Protein AF-A0A521FUF2-F1 (afdb_monomer_lite)

Foldseek 3Di:
DPDVVVVVVVLVVQLVVLCVVPVDNLLSLLCSVVNNVQCVVVVHRHPDPVSVVRSVVVVVVVVVVVVPDD

Sequence (70 aa):
PRDPMQNLDGGARYLLAQLQAFRSPMLALAAYNAGPAAVKRYGGVPPYRETRDYVVKVLSEHDRLLLTKP

Secondary structure (DSSP, 8-state):
---HHHHHHHHHHHHHHHHHHHS-HHHHHHHHHH-HHHHHHHTSS-S-HHHHHHHHHHHHHHHHHHHT--

InterPro domains:
  IPR008258 Transglycosylase SLT domain 1 [PF01464] (2-46)
  IPR023346 Lysozyme-like domain superfamily [SSF53955] (2-60)

pLDDT: mean 91.05, std 14.12, range [46.09, 98.62]

Organism: NCBI:txid1197861

Radius of gyration: 13.17 Å; chains: 1; bounding box: 32×27×34 Å

Structure (mmCIF, N/CA/C/O backbone):
data_AF-A0A521FUF2-F1
#
_entry.id   AF-A0A521FUF2-F1
#
loop_
_atom_site.group_PDB
_atom_site.id
_atom_site.type_symbol
_atom_site.label_atom_id
_atom_site.label_alt_id
_atom_site.label_comp_id
_atom_site.label_asym_id
_atom_site.label_entity_id
_atom_site.label_seq_id
_atom_site.pdbx_PDB_ins_code
_atom_site.Cartn_x
_atom_site.Cartn_y
_atom_site.Cartn_z
_atom_site.occupancy
_atom_site.B_iso_or_equiv
_atom_site.auth_seq_id
_atom_site.auth_comp_id
_atom_site.auth_asym_id
_atom_site.auth_atom_id
_atom_site.pdbx_PDB_model_num
ATOM 1 N N . PRO A 1 1 ? 21.699 4.896 0.643 1.00 46.09 1 PRO A N 1
ATOM 2 C CA . PRO A 1 1 ? 21.221 5.689 1.803 1.00 46.09 1 PRO A CA 1
ATOM 3 C C . PRO A 1 1 ? 19.757 5.341 2.105 1.00 46.09 1 PRO A C 1
ATOM 5 O O . PRO A 1 1 ? 18.872 5.681 1.333 1.00 46.09 1 PRO A O 1
ATOM 8 N N . ARG A 1 2 ? 19.530 4.543 3.156 1.00 50.94 2 ARG A N 1
ATOM 9 C CA . ARG A 1 2 ? 18.204 4.096 3.607 1.00 50.94 2 ARG A CA 1
ATOM 10 C C . ARG A 1 2 ? 17.602 5.169 4.510 1.00 50.94 2 ARG A C 1
ATOM 12 O O . ARG A 1 2 ? 17.526 4.962 5.714 1.00 50.94 2 ARG A O 1
ATOM 19 N N . ASP A 1 3 ? 17.272 6.323 3.942 1.00 51.22 3 ASP A N 1
ATOM 20 C CA . ASP A 1 3 ? 16.566 7.359 4.690 1.00 51.22 3 ASP A CA 1
ATOM 21 C C . ASP A 1 3 ? 15.130 6.868 4.953 1.00 51.22 3 ASP A C 1
ATOM 23 O O . ASP A 1 3 ? 14.370 6.663 3.996 1.00 51.22 3 ASP A O 1
ATOM 27 N N . PRO A 1 4 ? 14.748 6.616 6.219 1.00 54.25 4 PRO A N 1
ATOM 28 C CA . PRO A 1 4 ? 13.404 6.168 6.553 1.00 54.25 4 PRO A CA 1
ATOM 29 C C . PRO A 1 4 ? 12.333 7.143 6.052 1.00 54.25 4 PRO A C 1
ATOM 31 O O . PRO A 1 4 ? 11.270 6.693 5.630 1.00 54.25 4 PRO A O 1
ATOM 34 N N . MET A 1 5 ? 12.628 8.448 6.012 1.00 54.53 5 MET A N 1
ATOM 35 C CA . MET A 1 5 ? 11.687 9.479 5.571 1.00 54.53 5 MET A CA 1
ATOM 36 C C . MET A 1 5 ? 11.438 9.426 4.062 1.00 54.53 5 MET A C 1
ATOM 38 O O . MET A 1 5 ? 10.290 9.454 3.627 1.00 54.53 5 MET A O 1
ATOM 42 N N . GLN A 1 6 ? 12.483 9.242 3.248 1.00 54.81 6 GLN A N 1
ATOM 43 C CA . GLN A 1 6 ? 12.317 9.098 1.794 1.00 54.81 6 GLN A CA 1
ATOM 44 C C . GLN A 1 6 ? 11.563 7.812 1.419 1.00 54.81 6 GLN A C 1
ATOM 46 O O . GLN A 1 6 ? 10.766 7.810 0.476 1.00 54.81 6 GLN A O 1
ATOM 51 N N . ASN A 1 7 ? 11.773 6.728 2.175 1.00 68.19 7 ASN A N 1
ATOM 52 C CA . ASN A 1 7 ? 11.029 5.478 1.997 1.00 68.19 7 ASN A CA 1
ATOM 53 C C . ASN A 1 7 ? 9.544 5.632 2.374 1.00 68.19 7 ASN A C 1
ATOM 55 O O . ASN A 1 7 ? 8.683 5.064 1.699 1.00 68.19 7 ASN A O 1
ATOM 59 N N . LEU A 1 8 ? 9.235 6.429 3.405 1.00 74.81 8 LEU A N 1
ATOM 60 C CA . LEU A 1 8 ? 7.862 6.742 3.811 1.00 74.81 8 LEU A CA 1
ATOM 61 C C . LEU A 1 8 ? 7.141 7.600 2.766 1.00 74.81 8 LEU A C 1
ATOM 63 O O . LEU A 1 8 ? 6.033 7.247 2.368 1.00 74.81 8 LEU A O 1
ATOM 67 N N . ASP A 1 9 ? 7.776 8.652 2.246 1.00 86.31 9 ASP A N 1
ATOM 68 C CA . ASP A 1 9 ? 7.177 9.520 1.222 1.00 86.31 9 ASP A CA 1
ATOM 69 C C . ASP A 1 9 ? 6.949 8.795 -0.109 1.00 86.31 9 ASP A C 1
ATOM 71 O O . ASP A 1 9 ? 5.943 9.014 -0.793 1.00 86.31 9 ASP A O 1
ATOM 75 N N . GLY A 1 10 ? 7.889 7.935 -0.512 1.00 90.00 10 GLY A N 1
ATOM 76 C CA . GLY A 1 10 ? 7.725 7.075 -1.685 1.00 90.00 10 GLY A CA 1
ATOM 77 C C . GLY A 1 10 ? 6.570 6.090 -1.503 1.00 90.00 10 GLY A C 1
ATOM 78 O O . GLY A 1 10 ? 5.712 5.967 -2.381 1.00 90.00 10 GLY A O 1
ATOM 79 N N . GLY A 1 11 ? 6.501 5.447 -0.3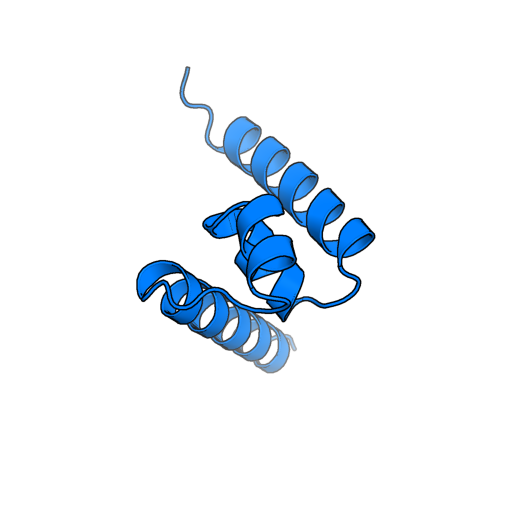35 1.00 90.75 11 GLY A N 1
ATOM 80 C CA . GLY A 1 11 ? 5.413 4.544 0.026 1.00 90.75 11 GLY A CA 1
ATOM 81 C C . GLY A 1 11 ? 4.051 5.240 0.065 1.00 90.75 11 GLY A C 1
ATOM 82 O O . GLY A 1 11 ? 3.097 4.748 -0.533 1.00 90.75 11 GLY A O 1
ATOM 83 N N . ALA A 1 12 ? 3.958 6.412 0.689 1.00 92.62 12 ALA A N 1
ATOM 84 C CA . ALA A 1 12 ? 2.721 7.181 0.781 1.00 92.62 12 ALA A CA 1
ATOM 85 C C . ALA A 1 12 ? 2.210 7.610 -0.603 1.00 92.62 12 ALA A C 1
ATOM 87 O O . ALA A 1 12 ? 1.033 7.423 -0.914 1.00 92.62 12 ALA A O 1
ATOM 88 N N . ARG A 1 13 ? 3.098 8.111 -1.475 1.00 95.88 13 ARG A N 1
ATOM 89 C CA . ARG A 1 13 ? 2.742 8.463 -2.860 1.00 95.88 13 ARG A CA 1
ATOM 90 C C . ARG A 1 13 ? 2.277 7.253 -3.660 1.00 95.88 13 ARG A C 1
ATOM 92 O O . ARG A 1 13 ? 1.301 7.350 -4.402 1.00 95.88 13 ARG A O 1
ATOM 99 N N . TYR A 1 14 ? 2.942 6.110 -3.500 1.00 96.44 14 TYR A N 1
ATOM 100 C CA . TYR A 1 14 ? 2.544 4.895 -4.201 1.00 96.44 14 TYR A CA 1
ATOM 101 C C . TYR A 1 14 ? 1.181 4.378 -3.722 1.00 96.44 14 TYR A C 1
ATOM 103 O O . TYR A 1 14 ? 0.340 4.032 -4.552 1.00 96.44 14 TYR A O 1
ATOM 111 N N . LEU A 1 15 ? 0.915 4.400 -2.411 1.00 96.31 15 LEU A N 1
ATOM 112 C CA . LEU A 1 15 ? -0.395 4.053 -1.854 1.00 96.31 15 LEU A CA 1
ATOM 113 C C . LEU A 1 15 ? -1.493 5.003 -2.349 1.00 96.31 15 LEU A C 1
ATOM 115 O O . LEU A 1 15 ? -2.562 4.542 -2.748 1.00 96.31 15 LEU A O 1
ATOM 119 N N . LEU A 1 16 ? -1.224 6.312 -2.392 1.00 97.25 16 LEU A N 1
ATOM 120 C CA . LEU A 1 16 ? -2.159 7.303 -2.929 1.00 97.25 16 LEU A CA 1
ATOM 121 C C . LEU A 1 16 ? -2.514 7.013 -4.394 1.00 97.25 16 LEU A C 1
ATOM 123 O O . LEU A 1 16 ? -3.689 7.055 -4.757 1.00 97.25 16 LEU A O 1
ATOM 127 N N . ALA A 1 17 ? -1.529 6.648 -5.219 1.00 98.25 17 ALA A N 1
ATOM 128 C CA . ALA A 1 17 ? -1.776 6.249 -6.602 1.00 98.25 17 ALA A CA 1
ATOM 129 C C . ALA A 1 17 ? -2.691 5.011 -6.691 1.00 98.25 17 ALA A C 1
ATOM 131 O O . ALA A 1 17 ? -3.584 4.962 -7.539 1.00 98.25 17 ALA A O 1
ATOM 132 N N . GLN A 1 18 ? -2.536 4.032 -5.789 1.00 98.50 18 GLN A N 1
ATOM 133 C CA . GLN A 1 18 ? -3.432 2.869 -5.749 1.00 98.50 18 GLN A CA 1
ATOM 134 C C .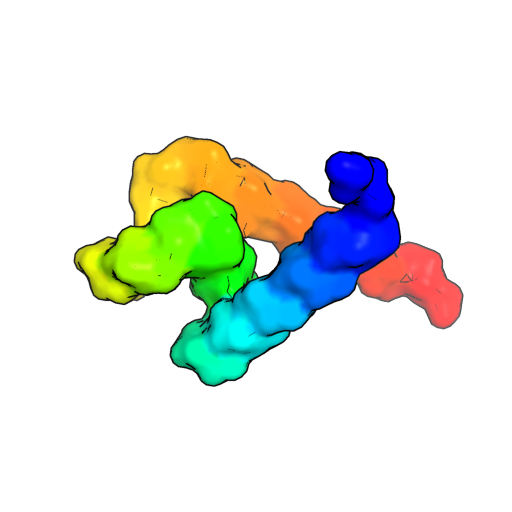 GLN A 1 18 ? -4.847 3.241 -5.282 1.00 98.50 18 GLN A C 1
ATOM 136 O O . GLN A 1 18 ? -5.826 2.744 -5.838 1.00 98.50 18 GLN A O 1
ATOM 141 N N . LEU A 1 19 ? -4.986 4.148 -4.311 1.00 98.25 19 LEU A N 1
ATOM 142 C CA . LEU A 1 19 ? -6.293 4.653 -3.873 1.00 98.25 19 LEU A CA 1
ATOM 143 C C . LEU A 1 19 ? -7.037 5.356 -5.013 1.00 98.25 19 LEU A C 1
ATOM 145 O O . LEU A 1 19 ? -8.224 5.103 -5.216 1.00 98.25 19 LEU A O 1
ATOM 149 N N . GLN A 1 20 ? -6.337 6.175 -5.800 1.00 98.19 20 GLN A N 1
ATOM 150 C CA . GLN A 1 20 ? -6.903 6.825 -6.985 1.00 98.19 20 GLN A CA 1
ATOM 151 C C . GLN A 1 20 ? -7.322 5.808 -8.057 1.00 98.19 20 GLN A C 1
ATOM 153 O O . GLN A 1 20 ? -8.391 5.952 -8.654 1.00 98.19 20 GLN A O 1
ATOM 158 N N . ALA A 1 21 ? -6.509 4.772 -8.281 1.00 97.88 21 ALA A N 1
ATOM 159 C CA . ALA A 1 21 ? -6.758 3.762 -9.305 1.00 97.88 21 ALA A CA 1
ATOM 160 C C . ALA A 1 21 ? -7.928 2.824 -8.963 1.00 97.88 21 ALA A C 1
ATOM 162 O O . ALA A 1 21 ? -8.728 2.503 -9.839 1.00 97.88 21 ALA A O 1
ATOM 163 N N . PHE A 1 22 ? -8.028 2.376 -7.709 1.00 97.88 22 PHE A N 1
ATOM 164 C CA . PHE A 1 22 ? -8.985 1.339 -7.308 1.00 97.88 22 PHE A CA 1
ATOM 165 C C . PHE A 1 22 ? -10.212 1.865 -6.561 1.00 97.88 22 PHE A C 1
ATOM 167 O O . PHE A 1 22 ? -11.195 1.136 -6.449 1.00 97.88 22 PHE A O 1
ATOM 174 N N . ARG A 1 23 ? -10.170 3.098 -6.030 1.00 97.62 23 ARG A N 1
ATOM 175 C CA . ARG A 1 23 ? -11.258 3.737 -5.256 1.00 97.62 23 ARG A CA 1
ATOM 176 C C . ARG A 1 23 ? -11.810 2.889 -4.101 1.00 97.62 23 ARG A C 1
ATOM 178 O O . ARG A 1 23 ? -12.934 3.082 -3.652 1.00 97.62 23 ARG A O 1
ATOM 185 N N . SER A 1 24 ? -11.003 1.954 -3.616 1.00 98.00 24 SER A N 1
ATOM 186 C CA . SER A 1 24 ? -11.313 1.050 -2.518 1.00 98.00 24 SER A CA 1
ATOM 187 C C . SER A 1 24 ? -10.058 0.905 -1.662 1.00 98.00 24 SER A C 1
ATOM 189 O O . SER A 1 24 ? -9.029 0.479 -2.197 1.00 98.00 24 SER A O 1
ATOM 191 N N . PRO A 1 25 ? -10.107 1.228 -0.356 1.00 97.25 25 PRO A N 1
ATOM 192 C CA . PRO A 1 25 ? -8.966 1.057 0.542 1.00 97.25 25 PRO A CA 1
ATOM 193 C C . PRO A 1 25 ? -8.434 -0.380 0.549 1.00 97.25 25 PRO A C 1
ATOM 195 O O . PRO A 1 25 ? -7.228 -0.597 0.480 1.00 97.25 25 PRO A O 1
ATOM 198 N N . MET A 1 26 ? -9.335 -1.366 0.532 1.00 98.31 26 MET A N 1
ATOM 199 C CA . MET A 1 26 ? -8.980 -2.786 0.492 1.00 98.31 26 MET A CA 1
ATOM 200 C C . MET A 1 26 ? -8.188 -3.144 -0.773 1.00 98.31 26 MET A C 1
ATOM 202 O O . MET A 1 26 ? -7.132 -3.770 -0.693 1.00 98.31 26 MET A O 1
ATOM 206 N N . LEU A 1 27 ? -8.675 -2.727 -1.946 1.00 98.56 27 LEU A N 1
ATOM 207 C CA . LEU A 1 27 ? -8.013 -3.024 -3.220 1.00 98.56 27 LEU A CA 1
ATOM 208 C C . LEU A 1 27 ? -6.722 -2.220 -3.398 1.00 98.56 27 LEU A C 1
ATOM 210 O O . LEU A 1 27 ? -5.764 -2.728 -3.977 1.00 98.56 27 LEU A O 1
ATOM 214 N N . ALA A 1 28 ? -6.667 -1.000 -2.867 1.00 98.50 28 ALA A N 1
ATOM 215 C CA . ALA A 1 28 ? -5.465 -0.182 -2.881 1.00 98.50 28 ALA A CA 1
ATOM 216 C C . ALA A 1 28 ? -4.344 -0.797 -2.032 1.00 98.50 28 ALA A C 1
ATOM 218 O O . ALA A 1 28 ? -3.210 -0.887 -2.498 1.00 98.50 28 ALA A O 1
ATOM 219 N N . LEU A 1 29 ? -4.660 -1.289 -0.829 1.00 98.38 29 LEU A N 1
ATOM 220 C CA . LEU A 1 29 ? -3.710 -2.010 0.025 1.00 98.38 29 LEU A CA 1
ATOM 221 C C . LEU A 1 29 ? -3.247 -3.320 -0.623 1.00 98.38 29 LEU A C 1
ATOM 223 O O . LEU A 1 29 ? -2.056 -3.633 -0.605 1.00 98.38 29 LEU A O 1
ATOM 227 N N . ALA A 1 30 ? -4.163 -4.054 -1.260 1.00 98.62 30 ALA A N 1
ATOM 228 C CA . ALA A 1 30 ? -3.807 -5.253 -2.011 1.00 98.62 30 ALA A CA 1
ATOM 229 C C . ALA A 1 30 ? -2.867 -4.937 -3.187 1.00 98.62 30 ALA A C 1
ATOM 231 O O . ALA A 1 30 ? -1.887 -5.647 -3.394 1.00 98.62 30 ALA A O 1
ATOM 232 N N . ALA A 1 31 ? -3.119 -3.856 -3.932 1.00 98.56 31 ALA A N 1
ATOM 233 C CA . ALA A 1 31 ? -2.275 -3.427 -5.047 1.00 98.56 31 ALA A CA 1
ATOM 234 C C . ALA A 1 31 ? -0.924 -2.863 -4.587 1.00 98.56 31 ALA A C 1
ATOM 236 O O . ALA A 1 31 ? 0.074 -3.012 -5.292 1.00 98.56 31 ALA A O 1
ATOM 237 N N . TYR A 1 32 ? -0.876 -2.245 -3.407 1.00 97.75 32 TYR A N 1
ATOM 238 C CA . TYR A 1 32 ? 0.360 -1.777 -2.794 1.00 97.75 32 TYR A CA 1
ATOM 239 C C . TYR A 1 32 ? 1.300 -2.948 -2.463 1.00 97.75 32 TYR A C 1
ATOM 241 O O . TYR A 1 32 ? 2.487 -2.870 -2.762 1.00 97.75 32 TYR A O 1
ATOM 249 N N . ASN A 1 33 ? 0.766 -4.047 -1.911 1.00 98.38 33 ASN A N 1
ATOM 250 C CA . ASN A 1 33 ? 1.553 -5.230 -1.545 1.00 98.38 33 ASN A CA 1
ATOM 251 C C . ASN A 1 33 ? 1.819 -6.185 -2.729 1.00 98.38 33 ASN A C 1
ATOM 253 O O . ASN A 1 33 ? 2.960 -6.572 -2.953 1.00 98.38 33 ASN A O 1
ATOM 257 N N . ALA A 1 34 ? 0.792 -6.550 -3.504 1.00 97.94 34 ALA A N 1
ATOM 258 C CA . ALA A 1 34 ? 0.887 -7.565 -4.565 1.00 97.94 34 ALA A CA 1
ATOM 259 C C . ALA A 1 34 ? 1.096 -6.997 -5.978 1.00 97.94 34 ALA A C 1
ATOM 261 O O . ALA A 1 34 ? 1.240 -7.749 -6.945 1.00 97.94 34 ALA A O 1
ATOM 262 N N . GLY A 1 35 ? 1.051 -5.673 -6.117 1.00 98.06 35 GLY A N 1
ATOM 263 C CA . GLY A 1 35 ? 1.052 -4.981 -7.399 1.00 98.06 35 GLY A CA 1
ATOM 264 C C . GLY A 1 35 ? -0.346 -4.878 -8.040 1.00 98.06 35 GLY A C 1
ATOM 265 O O . GLY A 1 35 ? -1.162 -5.804 -7.959 1.00 98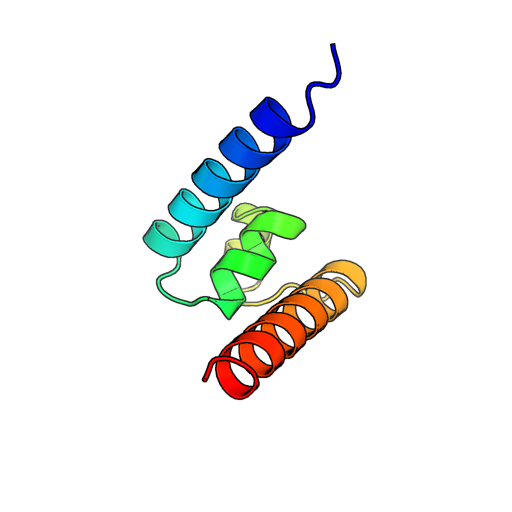.06 35 GLY A O 1
ATOM 266 N N . PRO A 1 36 ? -0.641 -3.780 -8.763 1.00 98.44 36 PRO A N 1
ATOM 267 C CA . PRO A 1 36 ? -1.944 -3.550 -9.393 1.00 98.44 36 PRO A CA 1
ATOM 268 C C . PRO A 1 36 ? -2.286 -4.574 -10.480 1.00 98.44 36 PRO A C 1
ATOM 270 O O . PRO A 1 36 ? -3.460 -4.850 -10.719 1.00 98.44 36 PRO A O 1
ATOM 273 N N . ALA A 1 37 ? -1.280 -5.152 -11.143 1.00 98.56 37 ALA A N 1
ATOM 274 C CA . ALA A 1 37 ? -1.486 -6.181 -12.159 1.00 98.56 37 ALA A CA 1
ATOM 275 C C . ALA A 1 37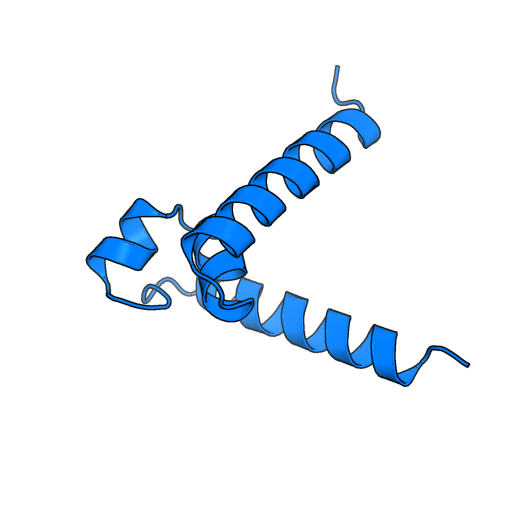 ? -2.114 -7.453 -11.566 1.00 98.56 37 ALA A C 1
ATOM 277 O O . ALA A 1 37 ? -3.002 -8.035 -12.185 1.00 98.56 37 ALA A O 1
ATOM 278 N N . ALA A 1 38 ? -1.710 -7.851 -10.354 1.00 98.56 38 ALA A N 1
ATOM 279 C CA . ALA A 1 38 ? -2.300 -8.993 -9.666 1.00 98.56 38 ALA A CA 1
ATOM 280 C C . ALA A 1 38 ? -3.764 -8.714 -9.307 1.00 98.56 38 ALA A C 1
ATOM 282 O O . ALA A 1 38 ? -4.636 -9.513 -9.637 1.00 98.56 38 ALA A O 1
ATOM 283 N N . VAL A 1 39 ? -4.055 -7.550 -8.721 1.00 98.62 39 VAL A N 1
ATOM 284 C CA . VAL A 1 39 ? -5.433 -7.169 -8.364 1.00 98.62 39 VAL A CA 1
ATOM 285 C C . VAL A 1 39 ? -6.343 -7.143 -9.595 1.00 98.62 39 VAL A C 1
ATOM 287 O O . VAL A 1 39 ? -7.443 -7.687 -9.557 1.00 98.62 39 VAL A O 1
ATOM 290 N N . LYS A 1 40 ? -5.863 -6.593 -10.720 1.00 98.56 40 LYS A N 1
ATOM 291 C CA . LYS A 1 40 ? -6.592 -6.614 -11.999 1.00 98.56 40 LYS A CA 1
ATOM 292 C C . LYS A 1 40 ? -6.806 -8.035 -12.522 1.00 98.56 40 LYS A C 1
ATOM 294 O O . LYS A 1 40 ? -7.915 -8.362 -12.924 1.00 98.56 40 LYS A O 1
ATOM 299 N N . ARG A 1 41 ? -5.772 -8.885 -12.490 1.00 98.56 41 ARG A N 1
ATOM 300 C CA . ARG A 1 41 ? -5.841 -10.283 -12.948 1.00 98.56 41 ARG A CA 1
ATOM 301 C C . ARG A 1 41 ? -6.870 -11.104 -12.168 1.00 98.56 41 ARG A C 1
ATOM 303 O O . ARG A 1 41 ? -7.546 -11.930 -12.768 1.00 98.56 41 ARG A O 1
ATOM 310 N N . TYR A 1 42 ? -6.960 -10.903 -10.855 1.00 98.38 42 TYR A N 1
ATOM 311 C CA . TYR A 1 42 ? -7.882 -11.646 -9.991 1.00 98.38 42 TYR A CA 1
ATOM 312 C C . TYR A 1 42 ? -9.245 -10.962 -9.805 1.00 98.38 42 TYR A C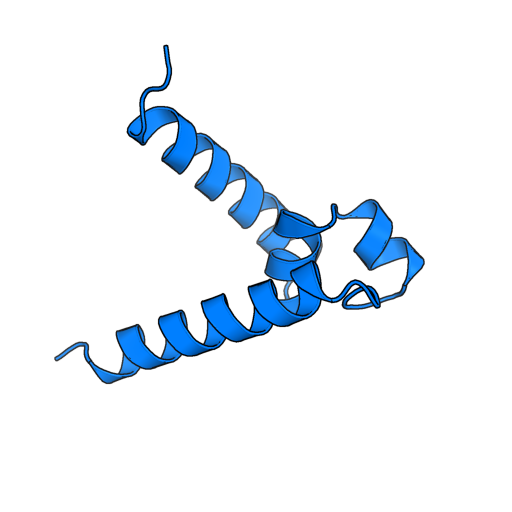 1
ATOM 314 O O . TYR A 1 42 ? -10.128 -11.553 -9.192 1.00 98.38 42 TYR A O 1
ATOM 322 N N . GLY A 1 43 ? -9.430 -9.733 -10.301 1.00 98.00 43 GLY A N 1
ATOM 323 C CA . GLY A 1 43 ? -10.665 -8.966 -10.107 1.00 98.00 43 GLY A CA 1
ATOM 324 C C . GLY A 1 43 ? -10.944 -8.600 -8.643 1.00 98.00 43 GLY A C 1
ATOM 325 O O . GLY A 1 43 ? -12.093 -8.383 -8.271 1.00 98.00 43 GLY A O 1
ATOM 326 N N . GLY A 1 44 ? -9.913 -8.563 -7.795 1.00 97.62 44 GLY A N 1
ATOM 327 C CA . GLY A 1 44 ? -10.055 -8.418 -6.349 1.00 97.62 44 GLY A CA 1
ATOM 328 C C . GLY A 1 44 ? -8.746 -8.676 -5.605 1.00 97.62 44 GLY A C 1
ATOM 329 O O . GLY A 1 44 ? -7.666 -8.667 -6.198 1.00 97.62 44 GLY A O 1
ATOM 330 N N . VAL A 1 45 ? -8.827 -8.914 -4.294 1.00 98.44 45 VAL A N 1
ATOM 331 C CA . VAL A 1 45 ? -7.646 -9.271 -3.492 1.00 98.44 45 VAL A CA 1
ATOM 332 C C . VAL A 1 45 ? -7.107 -10.630 -3.970 1.00 98.44 45 VAL A C 1
ATOM 334 O O . VAL A 1 45 ? -7.846 -11.619 -3.920 1.00 98.44 45 VAL A O 1
ATOM 337 N N . PRO A 1 46 ? -5.842 -10.722 -4.428 1.00 98.50 46 PRO A N 1
ATOM 338 C CA . PRO A 1 46 ? -5.289 -11.975 -4.930 1.00 98.50 46 PRO A CA 1
ATOM 339 C C . PRO A 1 46 ? -5.235 -13.047 -3.826 1.00 98.50 46 PRO A C 1
ATOM 341 O O . PRO A 1 46 ? -5.168 -12.721 -2.636 1.00 98.50 46 PRO A O 1
ATOM 344 N N . PRO A 1 47 ? -5.226 -14.346 -4.177 1.00 98.06 47 PRO A N 1
ATOM 345 C CA . PRO A 1 47 ? -5.163 -15.453 -3.222 1.00 98.06 47 PRO A CA 1
ATOM 346 C C . PRO A 1 47 ? -3.758 -15.664 -2.633 1.00 98.06 47 PRO A C 1
ATOM 348 O O . PRO A 1 47 ? -3.347 -16.789 -2.365 1.00 98.06 47 PRO A O 1
ATOM 351 N N . TYR A 1 48 ? -3.010 -14.583 -2.425 1.00 98.06 48 TYR A N 1
ATOM 352 C CA . TYR A 1 48 ? -1.707 -14.608 -1.780 1.00 98.06 48 TYR A CA 1
ATOM 353 C C . TYR A 1 48 ? -1.911 -14.411 -0.284 1.00 98.06 48 TYR A C 1
ATOM 355 O O . TYR A 1 48 ? -2.515 -13.424 0.140 1.00 98.06 48 TYR A O 1
ATOM 363 N N . ARG A 1 49 ? -1.423 -15.366 0.514 1.00 97.94 49 ARG A N 1
ATOM 364 C CA . ARG A 1 49 ? -1.568 -15.335 1.974 1.00 97.94 49 ARG A CA 1
ATOM 365 C C . ARG A 1 49 ? -1.044 -14.023 2.553 1.00 97.94 49 ARG A C 1
ATOM 367 O O . ARG A 1 49 ? -1.775 -13.337 3.253 1.00 97.94 49 ARG A O 1
ATOM 374 N N . GLU A 1 50 ? 0.163 -13.636 2.148 1.00 97.31 50 GLU A N 1
ATOM 375 C CA . GLU A 1 50 ? 0.801 -12.389 2.575 1.00 97.31 50 GLU A CA 1
ATOM 376 C C . GLU A 1 50 ? -0.069 -11.156 2.295 1.00 97.31 50 GLU A C 1
ATOM 378 O O . GLU A 1 50 ? -0.265 -10.328 3.178 1.00 97.31 50 GLU A O 1
ATOM 383 N N . THR A 1 51 ? -0.651 -11.051 1.098 1.00 98.31 51 THR A N 1
ATOM 384 C CA . THR A 1 51 ? -1.480 -9.899 0.722 1.00 98.31 51 THR A CA 1
ATOM 385 C C . THR A 1 51 ? -2.764 -9.826 1.531 1.00 98.31 51 THR A C 1
ATOM 387 O O . THR A 1 51 ? -3.163 -8.743 1.953 1.00 98.31 51 THR A O 1
ATOM 390 N N . ARG A 1 52 ? -3.415 -10.967 1.774 1.00 98.50 52 ARG A N 1
ATOM 391 C CA . ARG A 1 52 ? -4.625 -11.021 2.605 1.00 98.50 52 ARG A CA 1
ATOM 392 C C . ARG A 1 52 ? -4.317 -10.607 4.041 1.00 98.50 52 ARG A C 1
ATOM 394 O O . ARG A 1 52 ? -5.012 -9.749 4.580 1.00 98.50 52 ARG A O 1
ATOM 401 N N . ASP A 1 53 ? -3.242 -11.149 4.607 1.00 98.12 53 ASP A N 1
ATOM 402 C CA . ASP A 1 53 ? -2.795 -10.827 5.962 1.00 98.12 53 ASP A CA 1
ATOM 403 C C . ASP A 1 53 ? -2.410 -9.341 6.076 1.00 98.12 53 ASP A C 1
ATOM 405 O O . ASP A 1 53 ? -2.775 -8.673 7.045 1.00 98.12 53 ASP A O 1
ATOM 409 N N . TYR A 1 54 ? -1.739 -8.791 5.058 1.00 97.25 54 TYR A N 1
ATOM 410 C CA . TYR A 1 54 ? -1.374 -7.376 4.984 1.00 97.25 54 TYR A CA 1
ATOM 411 C C . TYR A 1 54 ? -2.605 -6.460 4.988 1.00 97.25 54 TYR A C 1
ATOM 413 O O . TYR A 1 54 ? -2.668 -5.521 5.783 1.00 97.25 54 TYR A O 1
ATOM 421 N N . VAL A 1 55 ? -3.596 -6.744 4.136 1.00 98.06 55 VAL A N 1
ATOM 422 C CA . VAL A 1 55 ? -4.842 -5.963 4.052 1.00 98.06 55 VAL A CA 1
ATOM 423 C C . VAL A 1 55 ? -5.575 -5.971 5.392 1.00 98.06 55 VAL A C 1
ATOM 425 O O . VAL A 1 55 ? -5.942 -4.906 5.885 1.00 98.06 55 VAL A O 1
ATOM 428 N N . VAL A 1 56 ? -5.752 -7.151 5.998 1.00 98.00 56 VAL A N 1
ATOM 429 C CA . VAL A 1 56 ? -6.423 -7.290 7.300 1.00 98.00 56 VAL A CA 1
ATOM 430 C C . VAL A 1 56 ? -5.685 -6.490 8.365 1.00 98.00 56 VAL A C 1
ATOM 432 O O . VAL A 1 56 ? -6.292 -5.654 9.029 1.00 98.00 56 VAL A O 1
ATOM 435 N N . LYS A 1 57 ? -4.366 -6.681 8.481 1.00 97.44 57 LYS A N 1
ATOM 436 C CA . LYS A 1 57 ? -3.549 -5.998 9.485 1.00 97.44 57 LYS A CA 1
ATOM 437 C C . LYS A 1 57 ? -3.672 -4.479 9.383 1.00 97.44 57 LYS A C 1
ATOM 439 O O . LYS A 1 57 ? -3.897 -3.827 10.395 1.00 97.44 57 LYS A O 1
ATOM 444 N N . VAL A 1 58 ? -3.524 -3.906 8.188 1.00 96.06 58 VAL A N 1
ATOM 445 C CA . VAL A 1 58 ? -3.530 -2.443 8.028 1.00 96.06 58 VAL A CA 1
ATOM 446 C C . VAL A 1 58 ? -4.912 -1.852 8.303 1.00 96.06 58 VAL A C 1
ATOM 448 O O . VAL A 1 58 ? -4.991 -0.812 8.952 1.00 96.06 58 VAL A O 1
ATOM 451 N N . LEU A 1 59 ? -5.993 -2.506 7.866 1.00 95.50 59 LEU A N 1
ATOM 452 C CA . LEU A 1 59 ? -7.350 -2.028 8.145 1.00 95.50 59 LEU A CA 1
ATOM 453 C C . LEU A 1 59 ? -7.687 -2.113 9.639 1.00 95.50 59 LEU A C 1
ATOM 455 O O . LEU A 1 59 ? -8.188 -1.144 10.197 1.00 95.50 59 LEU A O 1
ATOM 459 N N . SER A 1 60 ? -7.330 -3.209 10.316 1.00 95.69 60 SER A N 1
ATOM 460 C CA . SER A 1 60 ? -7.542 -3.328 11.765 1.00 95.69 60 SER A CA 1
ATOM 461 C C . SER A 1 60 ? -6.766 -2.274 12.557 1.00 95.69 60 SER A C 1
ATOM 463 O O . SER A 1 60 ? -7.284 -1.699 13.511 1.00 95.69 60 SER A O 1
ATOM 465 N N . GLU A 1 61 ? -5.526 -1.995 12.155 1.00 95.00 61 GLU A N 1
ATOM 466 C CA . GLU A 1 61 ? -4.703 -0.953 12.770 1.00 95.00 61 GLU A CA 1
ATOM 467 C C . GLU A 1 61 ? -5.258 0.452 12.512 1.00 95.00 61 GLU A C 1
ATOM 469 O O . GLU A 1 61 ? -5.311 1.273 13.427 1.00 95.00 61 GLU A O 1
ATOM 474 N N . HIS A 1 62 ? -5.723 0.721 11.292 1.00 93.12 62 HIS A N 1
ATOM 475 C CA . HIS A 1 62 ? -6.392 1.970 10.943 1.00 93.12 62 HIS A CA 1
ATOM 476 C C . HIS A 1 62 ? -7.644 2.199 11.799 1.00 93.12 62 HIS A C 1
ATOM 478 O O . HIS A 1 62 ? -7.788 3.265 12.399 1.00 93.12 62 HIS A O 1
ATOM 484 N N . ASP A 1 63 ? -8.509 1.193 11.913 1.00 93.12 63 ASP A N 1
ATOM 485 C CA . ASP A 1 63 ? -9.750 1.295 12.681 1.00 93.12 63 ASP A CA 1
ATOM 486 C C . ASP A 1 63 ? -9.462 1.479 14.174 1.00 93.12 63 ASP A C 1
ATOM 488 O O . ASP A 1 63 ? -10.063 2.341 14.817 1.00 93.12 63 ASP A O 1
ATOM 492 N N . ARG A 1 64 ? -8.468 0.759 14.716 1.00 94.75 64 ARG A N 1
ATOM 493 C CA . ARG A 1 64 ? -7.994 0.972 16.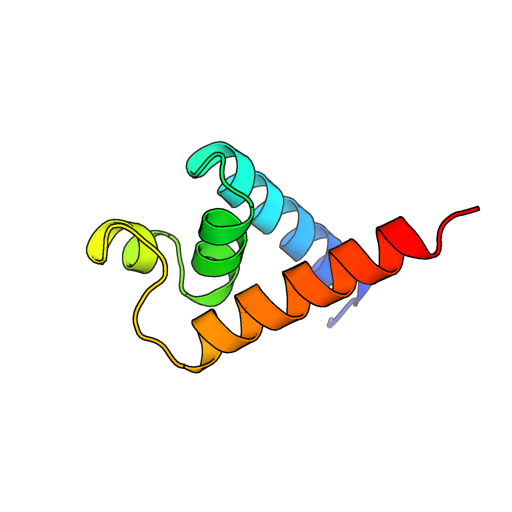090 1.00 94.75 64 ARG A CA 1
ATOM 494 C C . ARG A 1 64 ? -7.559 2.419 16.308 1.00 94.75 64 ARG A C 1
ATOM 496 O O . ARG A 1 64 ? -7.965 3.027 17.291 1.00 94.75 64 ARG A O 1
ATOM 503 N N . LEU A 1 65 ? -6.755 2.975 15.398 1.00 93.25 65 LEU A N 1
ATOM 504 C CA . LEU A 1 65 ? -6.270 4.353 15.503 1.00 93.25 65 LEU A CA 1
ATOM 505 C C . LEU A 1 65 ? -7.404 5.379 15.437 1.00 93.25 65 LEU A C 1
ATOM 507 O O . LEU A 1 65 ? -7.322 6.399 16.119 1.00 93.25 65 LEU A O 1
ATOM 511 N N . LEU A 1 66 ? -8.448 5.134 14.642 1.00 91.62 66 LEU A N 1
ATOM 512 C CA . LEU A 1 66 ? -9.624 6.005 14.600 1.00 91.62 66 LEU A CA 1
ATOM 513 C C . LEU A 1 66 ? -10.450 5.932 15.889 1.00 91.62 66 LEU A C 1
ATOM 515 O O . LEU A 1 66 ? -10.938 6.962 16.338 1.00 91.62 66 LEU A O 1
ATOM 519 N N . LEU A 1 67 ? -10.556 4.753 16.505 1.00 88.25 67 LEU A N 1
ATOM 520 C CA . LEU A 1 67 ? -11.282 4.550 17.766 1.00 88.25 67 LEU A CA 1
ATOM 521 C C . LEU A 1 67 ? -10.569 5.146 18.990 1.00 88.25 67 LEU A C 1
ATOM 523 O O . LEU A 1 67 ? -11.211 5.398 20.005 1.00 88.25 67 LEU A O 1
ATOM 527 N N . THR A 1 68 ? -9.252 5.351 18.921 1.00 86.62 68 THR A N 1
ATOM 528 C CA . THR A 1 68 ? -8.445 5.883 20.035 1.00 86.62 68 THR A CA 1
ATOM 529 C C . THR A 1 68 ? -8.164 7.384 19.950 1.00 86.62 68 THR A C 1
ATOM 531 O O . THR A 1 68 ? -7.491 7.920 20.830 1.00 86.62 68 THR A O 1
ATOM 534 N N . LYS A 1 69 ? -8.609 8.067 18.887 1.00 66.56 69 LYS A N 1
ATOM 535 C CA . LYS A 1 69 ? -8.471 9.526 18.787 1.00 66.56 69 LYS A CA 1
ATOM 536 C C . LYS A 1 69 ? -9.518 10.198 19.695 1.00 66.56 69 LYS A C 1
ATOM 538 O O . LYS A 1 69 ? -10.681 9.816 19.591 1.00 66.56 69 LYS A O 1
ATOM 543 N N . PRO A 1 70 ? -9.112 11.126 20.585 1.00 59.62 70 PRO A N 1
ATOM 544 C CA . PRO A 1 70 ? -10.031 11.866 21.450 1.00 59.62 70 PRO A CA 1
ATOM 545 C C . PRO A 1 70 ? -10.960 12.793 20.660 1.00 59.62 70 PRO A C 1
ATOM 547 O O . PRO A 1 70 ? -10.570 13.218 19.545 1.00 59.62 70 PRO A O 1
#